Protein AF-A0A832SMN8-F1 (afdb_monomer_lite)

Radius of gyration: 12.93 Å; chains: 1; bounding box: 37×19×35 Å

Foldseek 3Di:
DWQKKWKDQFALPNTDIDGDDPDDDDDDDDPSNCPQSSVQLVCCQVPVDGPDPALLNRGHPPDFKMKMWIWDDDPNDIDIRIDMAGNVSD

Secondary structure (DSSP, 8-state):
-EEEEEEEEETTEEEEEEE--SS-------TTSSHHHHHHHHHHHHHS--SSSSGGGGBPTT-SEEEEEEEEEETTEEEEEEEEEETT--

pLDDT: mean 96.34, std 3.5, range [74.38, 98.75]

Structure (mmCIF, N/CA/C/O backbone):
data_AF-A0A832SMN8-F1
#
_entry.id   AF-A0A832SMN8-F1
#
loop_
_atom_site.group_PDB
_atom_site.id
_atom_site.type_symbol
_atom_site.label_atom_id
_atom_site.label_alt_id
_atom_site.label_comp_id
_atom_site.label_asym_id
_atom_site.label_entity_id
_atom_site.label_seq_id
_atom_site.pdbx_PDB_ins_code
_atom_site.Cartn_x
_atom_site.Cartn_y
_atom_site.Cartn_z
_atom_site.occupancy
_atom_site.B_iso_or_equiv
_atom_site.auth_seq_id
_atom_site.auth_comp_id
_atom_site.auth_asym_id
_atom_site.auth_atom_id
_atom_site.pdbx_PDB_model_num
ATOM 1 N N . MET A 1 1 ? -11.312 -0.880 10.936 1.00 93.75 1 MET A N 1
ATOM 2 C CA . MET A 1 1 ? -11.763 -0.607 9.559 1.00 93.75 1 MET A CA 1
ATOM 3 C C . MET A 1 1 ? -10.713 0.235 8.858 1.00 93.75 1 MET A C 1
ATOM 5 O O . MET A 1 1 ? -10.270 1.196 9.465 1.00 93.75 1 MET A O 1
ATOM 9 N N . ILE A 1 2 ? -10.297 -0.114 7.640 1.00 97.25 2 ILE A N 1
ATOM 10 C CA . ILE A 1 2 ? -9.459 0.775 6.819 1.00 97.25 2 ILE A CA 1
ATOM 11 C C . ILE A 1 2 ? -10.381 1.808 6.167 1.00 97.25 2 ILE A C 1
ATOM 13 O O . ILE A 1 2 ? -11.363 1.415 5.553 1.00 97.25 2 ILE A O 1
ATOM 17 N N . ASN A 1 3 ? -10.075 3.095 6.321 1.00 97.75 3 ASN A N 1
ATOM 18 C CA . ASN A 1 3 ? -10.873 4.201 5.790 1.00 97.75 3 ASN A CA 1
ATOM 19 C C . ASN A 1 3 ? -10.305 4.737 4.476 1.00 97.75 3 ASN A C 1
ATOM 21 O O . ASN A 1 3 ? -11.063 5.092 3.586 1.00 97.75 3 ASN A O 1
ATOM 25 N N . SER A 1 4 ? -8.979 4.833 4.350 1.00 98.50 4 SER A N 1
ATOM 26 C CA . SER A 1 4 ? -8.366 5.274 3.099 1.00 98.50 4 SER A CA 1
ATOM 27 C C . SER A 1 4 ? -6.931 4.792 2.933 1.00 98.50 4 SER A C 1
ATOM 29 O O . SER A 1 4 ? -6.236 4.482 3.907 1.00 98.50 4 SER A O 1
ATOM 31 N N . ILE A 1 5 ? -6.496 4.737 1.676 1.00 98.62 5 ILE A N 1
ATOM 32 C CA . ILE A 1 5 ? -5.154 4.338 1.255 1.00 98.62 5 ILE A CA 1
ATOM 33 C C . ILE A 1 5 ? -4.637 5.411 0.295 1.00 98.62 5 ILE A C 1
ATOM 35 O O . ILE A 1 5 ? -5.262 5.669 -0.732 1.00 98.62 5 ILE A O 1
ATOM 39 N N . GLU A 1 6 ? -3.500 6.026 0.612 1.00 98.75 6 GLU A N 1
ATOM 40 C CA . GLU A 1 6 ? -2.798 6.959 -0.279 1.00 98.75 6 GLU A CA 1
ATOM 41 C C . GLU A 1 6 ? -1.449 6.356 -0.678 1.00 98.75 6 GLU A C 1
ATOM 43 O O . GLU A 1 6 ? -0.669 5.930 0.174 1.00 98.75 6 GLU A O 1
ATOM 48 N N . LEU A 1 7 ? -1.175 6.325 -1.980 1.00 98.69 7 LEU A N 1
ATOM 49 C CA . LEU A 1 7 ? 0.036 5.787 -2.588 1.00 98.69 7 LEU A CA 1
ATOM 50 C C . LEU A 1 7 ? 0.705 6.872 -3.418 1.00 98.69 7 LEU A C 1
ATOM 52 O O . LEU A 1 7 ? 0.057 7.501 -4.253 1.00 98.69 7 LEU A O 1
ATOM 56 N N . SER A 1 8 ? 2.016 7.023 -3.259 1.00 98.56 8 SER A N 1
ATOM 57 C CA . SER A 1 8 ? 2.839 7.825 -4.160 1.00 98.56 8 SER A CA 1
ATOM 58 C C . SER A 1 8 ? 4.024 7.003 -4.634 1.00 98.56 8 SER A C 1
ATOM 60 O O . SER A 1 8 ? 4.767 6.439 -3.828 1.00 98.56 8 SER A O 1
ATOM 62 N N . ASN A 1 9 ? 4.188 6.935 -5.955 1.00 98.38 9 ASN A N 1
ATOM 63 C CA . ASN A 1 9 ? 5.263 6.225 -6.639 1.00 98.38 9 ASN A CA 1
ATOM 64 C C . ASN A 1 9 ? 5.450 4.777 -6.154 1.00 98.38 9 ASN A C 1
ATOM 66 O O . ASN A 1 9 ? 6.574 4.294 -6.046 1.00 98.38 9 ASN A O 1
ATOM 70 N N . PHE A 1 10 ? 4.350 4.078 -5.882 1.00 98.25 10 PHE A N 1
ATOM 71 C CA . PHE A 1 10 ? 4.326 2.724 -5.342 1.00 98.25 10 PHE A CA 1
ATOM 72 C C . PHE A 1 10 ? 3.944 1.710 -6.430 1.00 98.25 10 PHE A C 1
ATOM 74 O O . PHE A 1 10 ? 2.787 1.621 -6.845 1.00 98.25 10 PHE A O 1
ATOM 81 N N . ILE A 1 11 ? 4.913 0.927 -6.910 1.00 96.81 11 ILE A N 1
ATOM 82 C CA . ILE A 1 11 ? 4.740 -0.079 -7.974 1.00 96.81 11 ILE A CA 1
ATOM 83 C C . ILE A 1 11 ? 4.015 0.517 -9.208 1.00 96.81 11 ILE A C 1
ATOM 85 O O . ILE A 1 11 ? 4.581 1.336 -9.937 1.00 96.81 11 ILE A O 1
ATOM 89 N N . ALA A 1 12 ? 2.762 0.125 -9.465 1.00 97.12 12 ALA A N 1
ATOM 90 C CA . ALA A 1 12 ? 1.969 0.570 -10.609 1.00 97.12 12 ALA A CA 1
ATOM 91 C C . ALA A 1 12 ? 1.304 1.945 -10.391 1.00 97.12 12 ALA A C 1
ATOM 93 O O . ALA A 1 12 ? 0.844 2.546 -11.360 1.00 97.12 12 ALA A O 1
ATOM 94 N N . HIS A 1 13 ? 1.335 2.480 -9.170 1.00 98.00 13 HIS A N 1
ATOM 95 C CA . HIS A 1 13 ? 0.670 3.719 -8.772 1.00 98.00 13 HIS A CA 1
ATOM 96 C C . HIS A 1 13 ? 1.669 4.883 -8.729 1.00 98.00 13 HIS A C 1
ATOM 98 O O . HIS A 1 13 ? 2.577 4.891 -7.902 1.00 98.00 13 HIS A O 1
ATOM 104 N N . SER A 1 14 ? 1.536 5.872 -9.619 1.00 97.94 14 SER A N 1
ATOM 105 C CA . SER A 1 14 ? 2.284 7.139 -9.508 1.00 97.94 14 SER A CA 1
ATOM 106 C C . SER A 1 14 ? 1.713 8.012 -8.394 1.00 97.94 14 SER A C 1
ATOM 108 O O . SER A 1 14 ? 2.450 8.492 -7.541 1.00 97.94 14 SER A O 1
ATOM 110 N N . GLU A 1 15 ? 0.393 8.142 -8.374 1.00 98.25 15 GLU A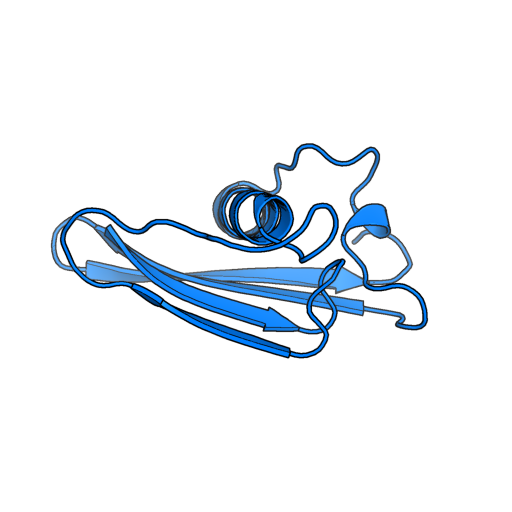 N 1
ATOM 111 C CA . GLU A 1 15 ? -0.380 8.783 -7.322 1.00 98.25 15 GLU A CA 1
ATOM 112 C C . GLU A 1 15 ? -1.755 8.118 -7.304 1.00 98.25 15 GLU A C 1
ATOM 114 O O . GLU A 1 15 ? -2.383 7.929 -8.347 1.00 98.25 15 GLU A O 1
ATOM 119 N N . THR A 1 16 ? -2.194 7.642 -6.148 1.00 98.38 16 THR A N 1
ATOM 120 C CA . THR A 1 16 ? -3.492 6.978 -6.014 1.00 98.38 16 THR A CA 1
ATOM 121 C C . THR A 1 16 ? -4.024 7.215 -4.617 1.00 98.38 16 THR A C 1
ATOM 123 O O . THR A 1 16 ? -3.325 6.954 -3.642 1.00 98.38 16 THR A O 1
ATOM 126 N N . LYS A 1 17 ? -5.270 7.672 -4.525 1.00 98.31 17 LYS A N 1
ATOM 127 C CA . LYS A 1 17 ? -6.025 7.745 -3.279 1.00 98.31 17 LYS A CA 1
ATOM 128 C C . LYS A 1 17 ? -7.290 6.912 -3.432 1.00 98.31 17 LYS A C 1
ATOM 130 O O . LYS A 1 17 ? -7.993 7.044 -4.429 1.00 98.31 17 LYS A O 1
ATOM 135 N N . ILE A 1 18 ? -7.539 6.046 -2.461 1.00 98.00 18 ILE A N 1
ATOM 136 C CA . ILE A 1 18 ? -8.714 5.181 -2.405 1.00 98.00 18 ILE A CA 1
ATOM 137 C C . ILE A 1 18 ? -9.371 5.431 -1.061 1.00 98.00 18 ILE A C 1
ATOM 139 O O . ILE A 1 18 ? -8.752 5.178 -0.028 1.00 98.00 18 ILE A O 1
ATOM 143 N N . ASP A 1 19 ? -10.604 5.914 -1.084 1.00 97.81 19 ASP A N 1
ATOM 144 C CA . ASP A 1 19 ? -11.457 5.981 0.094 1.00 97.81 19 ASP A CA 1
ATOM 145 C C . ASP A 1 19 ? -12.297 4.694 0.143 1.00 97.81 19 ASP A C 1
ATOM 147 O O . ASP A 1 19 ? -12.794 4.224 -0.883 1.00 97.81 19 ASP A O 1
ATOM 151 N N . LEU A 1 20 ? -12.359 4.070 1.317 1.00 96.38 20 LEU A N 1
ATOM 152 C CA . LEU A 1 20 ? -13.051 2.809 1.559 1.00 96.38 20 LEU A CA 1
ATOM 153 C C . LEU A 1 20 ? -14.241 3.042 2.481 1.00 96.38 20 LEU A C 1
ATOM 155 O O . LEU A 1 20 ? -14.134 3.706 3.514 1.00 96.38 20 LEU A O 1
ATOM 159 N N . GLU A 1 21 ? -15.355 2.432 2.107 1.00 92.69 21 GLU A N 1
ATOM 160 C CA . GLU A 1 21 ? -16.603 2.459 2.855 1.00 92.69 21 GLU A CA 1
ATOM 161 C C . GLU A 1 21 ? -16.860 1.106 3.523 1.00 92.69 21 GLU A C 1
ATOM 163 O O . GLU A 1 21 ? -16.160 0.115 3.283 1.00 92.69 21 GLU A O 1
ATOM 168 N N . ASP A 1 22 ? -17.861 1.071 4.399 1.00 91.88 22 ASP A N 1
ATOM 169 C CA . ASP A 1 22 ? -18.288 -0.166 5.035 1.00 91.88 22 ASP A CA 1
ATOM 170 C C . ASP A 1 22 ? -18.849 -1.146 3.998 1.00 91.88 22 ASP A C 1
ATOM 172 O O . ASP A 1 22 ? -19.560 -0.774 3.065 1.00 91.88 22 ASP A O 1
ATOM 176 N N . GLY A 1 23 ? -18.547 -2.431 4.188 1.00 93.88 23 GLY A N 1
ATOM 177 C CA . GLY A 1 23 ? -19.012 -3.509 3.320 1.00 93.88 23 GLY A CA 1
ATOM 178 C C . GLY A 1 23 ? -17.902 -4.139 2.481 1.00 93.88 23 GLY A C 1
ATOM 179 O O . GLY A 1 23 ? -16.749 -4.243 2.901 1.00 93.88 23 GLY A O 1
ATOM 180 N N . VAL A 1 24 ? -18.279 -4.647 1.306 1.00 95.06 24 VAL A N 1
ATOM 181 C CA . VAL A 1 24 ? -17.388 -5.418 0.430 1.00 95.06 24 VAL A CA 1
ATOM 182 C C . VAL A 1 24 ? -16.811 -4.511 -0.650 1.00 95.06 24 VAL A C 1
ATOM 184 O O . VAL A 1 24 ? -17.539 -3.991 -1.488 1.00 95.06 24 VAL A O 1
ATOM 187 N N . THR A 1 25 ? -15.485 -4.378 -0.671 1.00 94.50 25 THR A N 1
ATOM 188 C CA . THR A 1 25 ? -14.755 -3.700 -1.750 1.00 94.50 25 THR A CA 1
ATOM 189 C C . THR A 1 25 ? -14.153 -4.724 -2.707 1.00 94.50 25 THR A C 1
ATOM 191 O O . THR A 1 25 ? -13.491 -5.669 -2.274 1.00 94.50 25 THR A O 1
ATOM 194 N N . VAL A 1 26 ? -14.327 -4.516 -4.015 1.00 96.00 26 VAL A N 1
ATOM 195 C CA . VAL A 1 26 ? -13.737 -5.359 -5.065 1.00 96.00 26 VAL A CA 1
ATOM 196 C C . VAL A 1 26 ? -12.836 -4.513 -5.963 1.00 96.00 26 VAL A C 1
ATOM 198 O O . VAL A 1 26 ? -13.294 -3.579 -6.614 1.00 96.00 26 VAL A O 1
ATOM 201 N N . PHE A 1 27 ? -11.552 -4.868 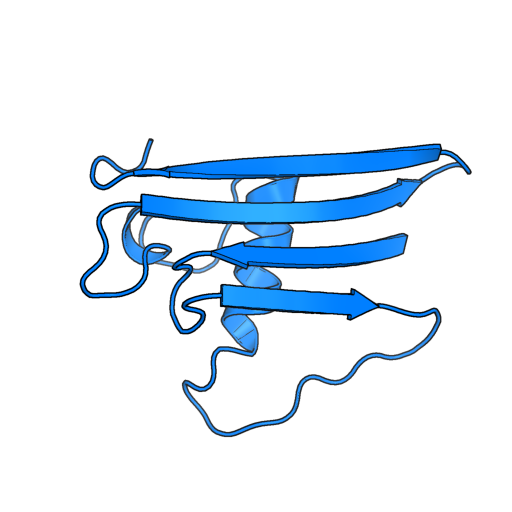-6.049 1.00 95.62 27 PHE A N 1
ATOM 202 C CA . PHE A 1 27 ? -10.620 -4.253 -6.998 1.00 95.62 27 PHE A CA 1
ATOM 203 C C . PHE A 1 27 ? -10.660 -4.997 -8.339 1.00 95.62 27 PHE A C 1
ATOM 205 O O . PHE A 1 27 ? -10.241 -6.153 -8.422 1.00 95.62 27 PHE A O 1
ATOM 212 N N . VAL A 1 28 ? -11.121 -4.331 -9.401 1.00 96.62 28 VAL A N 1
ATOM 213 C CA . VAL A 1 28 ? -11.254 -4.902 -10.754 1.00 96.62 28 VAL A CA 1
ATOM 214 C C . VAL A 1 28 ? -10.309 -4.201 -11.729 1.00 96.62 28 VAL A C 1
ATOM 216 O O . VAL A 1 28 ? -10.052 -3.007 -11.624 1.00 96.62 28 VAL A O 1
ATOM 219 N N . GLY A 1 29 ? -9.759 -4.953 -12.682 1.00 96.19 29 GLY A N 1
ATOM 220 C CA . GLY A 1 29 ? -8.850 -4.430 -13.702 1.00 96.19 29 GLY A CA 1
ATOM 221 C C . GLY A 1 29 ? -7.960 -5.514 -14.299 1.00 96.19 29 GLY A C 1
ATOM 222 O O . GLY A 1 29 ? -7.936 -6.650 -13.820 1.00 96.19 29 GLY A O 1
ATOM 223 N N . GLN A 1 30 ? -7.182 -5.166 -15.322 1.00 97.50 30 GLN A N 1
ATOM 224 C CA . GLN A 1 30 ? -6.286 -6.102 -16.011 1.00 97.50 30 GLN A CA 1
ATOM 225 C C . GLN A 1 30 ? -5.121 -6.576 -15.122 1.00 97.50 30 GLN A C 1
ATOM 227 O O . GLN A 1 30 ? -4.807 -5.984 -14.079 1.00 97.50 30 GLN A O 1
ATOM 232 N N . ASN A 1 31 ? -4.469 -7.674 -15.507 1.00 95.75 31 ASN A N 1
ATOM 233 C CA . ASN A 1 31 ? -3.238 -8.118 -14.850 1.00 95.75 31 ASN A CA 1
ATOM 234 C C . ASN A 1 31 ? -2.148 -7.047 -14.989 1.00 95.75 31 ASN A C 1
ATOM 236 O O . ASN A 1 31 ? -1.998 -6.439 -16.041 1.00 95.75 31 ASN A O 1
ATOM 240 N N . GLY A 1 32 ? -1.424 -6.782 -13.900 1.00 93.50 32 GLY A N 1
ATOM 241 C CA . GLY A 1 32 ? -0.432 -5.701 -13.847 1.00 93.50 32 GLY A CA 1
ATOM 242 C C . GLY A 1 32 ? -0.990 -4.307 -13.529 1.00 93.50 32 GLY A C 1
ATOM 243 O O . GLY A 1 32 ? -0.200 -3.413 -13.254 1.00 93.50 32 GLY A O 1
ATOM 244 N N . ALA A 1 33 ? -2.315 -4.117 -13.449 1.00 95.62 33 ALA A N 1
ATOM 245 C CA . ALA A 1 33 ? -2.928 -2.806 -13.178 1.00 95.62 33 ALA A CA 1
ATOM 246 C C . ALA A 1 33 ? -2.710 -2.249 -11.750 1.00 95.62 33 ALA A C 1
ATOM 248 O O . ALA A 1 33 ? -3.172 -1.157 -11.451 1.00 95.62 33 ALA A O 1
ATOM 249 N N . GLY A 1 34 ? -2.045 -2.990 -10.853 1.00 96.38 34 GLY A N 1
ATOM 250 C CA . GLY A 1 34 ? -1.761 -2.539 -9.479 1.00 96.38 34 GLY A CA 1
ATOM 251 C C . GLY A 1 34 ? -2.693 -3.075 -8.388 1.00 96.38 34 GLY A C 1
ATOM 252 O O . GLY A 1 34 ? -2.474 -2.808 -7.216 1.00 96.38 34 GLY A O 1
ATOM 253 N N . LYS A 1 35 ? -3.678 -3.919 -8.721 1.00 97.62 35 LYS A N 1
ATOM 254 C CA . LYS A 1 35 ? -4.646 -4.465 -7.744 1.00 97.62 35 LYS A CA 1
ATOM 255 C C . LYS A 1 35 ? -3.985 -5.103 -6.509 1.00 97.62 35 LYS A C 1
ATOM 257 O O . LYS A 1 35 ? -4.259 -4.707 -5.385 1.00 97.62 35 LYS A O 1
ATOM 262 N N . SER A 1 36 ? -3.059 -6.047 -6.705 1.00 97.44 36 SER A N 1
ATOM 263 C CA . SER A 1 36 ? -2.323 -6.677 -5.593 1.00 97.44 36 SER A CA 1
ATOM 264 C C . SER A 1 36 ? -1.354 -5.713 -4.899 1.00 97.44 36 SER A C 1
ATOM 266 O O . SER A 1 36 ? -1.019 -5.920 -3.740 1.00 97.44 36 SER A O 1
ATOM 268 N N . SER A 1 37 ? -0.917 -4.652 -5.586 1.00 97.50 37 SER A N 1
ATOM 269 C CA . SER A 1 37 ? -0.051 -3.621 -5.006 1.00 97.50 37 SER A CA 1
ATOM 270 C C . SER A 1 37 ? -0.771 -2.794 -3.943 1.00 97.50 37 SER A C 1
ATOM 272 O O . SER A 1 37 ? -0.120 -2.346 -3.010 1.00 97.50 37 SER A O 1
ATOM 274 N N . ILE A 1 38 ? -2.096 -2.642 -4.031 1.00 98.06 38 ILE A N 1
ATOM 275 C CA . ILE A 1 38 ? -2.899 -2.004 -2.975 1.00 98.06 38 ILE A CA 1
ATOM 276 C C . ILE A 1 38 ? -2.825 -2.829 -1.682 1.00 98.06 38 ILE A C 1
ATOM 278 O O . ILE A 1 38 ? -2.651 -2.273 -0.601 1.00 98.06 38 ILE A O 1
ATOM 282 N N . ILE A 1 39 ? -2.886 -4.160 -1.794 1.00 97.38 39 ILE A N 1
ATOM 283 C CA . ILE A 1 39 ? -2.763 -5.063 -0.641 1.00 97.38 39 ILE A CA 1
ATOM 284 C C . ILE A 1 39 ? -1.350 -5.006 -0.052 1.00 97.38 39 ILE A C 1
ATOM 286 O O . ILE A 1 39 ? -1.218 -4.826 1.156 1.00 97.38 39 ILE A O 1
ATOM 290 N N . ASP A 1 40 ? -0.310 -5.068 -0.895 1.00 98.06 40 ASP A N 1
ATOM 291 C CA . ASP A 1 40 ? 1.081 -4.893 -0.445 1.00 98.06 40 ASP A CA 1
ATOM 292 C C . ASP A 1 40 ? 1.280 -3.548 0.268 1.00 98.06 40 ASP A C 1
ATOM 294 O O . ASP A 1 40 ? 2.019 -3.466 1.242 1.00 98.06 40 ASP A O 1
ATOM 298 N N . ALA A 1 41 ? 0.632 -2.483 -0.206 1.00 98.25 41 ALA A N 1
ATOM 299 C CA . ALA A 1 41 ? 0.732 -1.172 0.412 1.00 98.25 41 ALA A CA 1
ATOM 300 C C . ALA A 1 41 ? 0.105 -1.151 1.812 1.00 98.25 41 ALA A C 1
ATOM 302 O O . ALA A 1 41 ? 0.713 -0.626 2.745 1.00 98.25 41 ALA A O 1
ATOM 303 N N . ILE A 1 42 ? -1.071 -1.766 1.981 1.00 98.19 42 ILE A N 1
ATOM 304 C CA . ILE A 1 42 ? -1.727 -1.876 3.287 1.00 98.19 42 ILE A CA 1
ATOM 305 C C . ILE A 1 42 ? -0.828 -2.611 4.286 1.00 98.19 42 ILE A C 1
ATOM 307 O O . ILE A 1 42 ? -0.567 -2.095 5.376 1.00 98.19 42 ILE A O 1
ATOM 311 N N . THR A 1 43 ? -0.336 -3.799 3.923 1.00 98.12 43 THR A N 1
ATOM 312 C CA . THR A 1 43 ? 0.510 -4.602 4.818 1.00 98.12 43 THR A CA 1
ATOM 313 C C . THR A 1 43 ? 1.840 -3.912 5.090 1.00 98.12 43 THR A C 1
ATOM 315 O O . THR A 1 43 ? 2.322 -3.927 6.224 1.00 98.12 43 THR A O 1
ATOM 318 N N . PHE A 1 44 ? 2.396 -3.227 4.089 1.00 97.88 44 PHE A N 1
ATOM 319 C CA . PHE A 1 44 ? 3.638 -2.491 4.250 1.00 97.88 44 PHE A CA 1
ATOM 320 C C . PHE A 1 44 ? 3.456 -1.325 5.215 1.00 97.88 44 PHE A C 1
ATOM 322 O O . PHE A 1 44 ? 4.219 -1.215 6.166 1.00 97.88 44 PHE A O 1
ATOM 329 N N . ALA A 1 45 ? 2.431 -0.488 5.052 1.00 98.25 45 ALA A N 1
ATOM 330 C CA . ALA A 1 45 ? 2.205 0.642 5.950 1.00 98.25 45 ALA A CA 1
ATOM 331 C C . ALA A 1 45 ? 2.014 0.191 7.406 1.00 98.25 45 ALA A C 1
ATOM 333 O O . ALA A 1 45 ? 2.657 0.734 8.307 1.00 98.25 45 ALA A O 1
ATOM 334 N N . LEU A 1 46 ? 1.180 -0.829 7.626 1.00 97.94 46 LEU A N 1
ATOM 335 C CA . LEU A 1 46 ? 0.830 -1.304 8.965 1.00 97.94 46 LEU A CA 1
ATOM 336 C C . LEU A 1 46 ? 1.966 -2.088 9.637 1.00 97.94 46 LEU A C 1
ATOM 338 O O . LEU A 1 46 ? 2.245 -1.867 10.813 1.00 97.94 46 LEU A O 1
ATOM 342 N N . PHE A 1 47 ? 2.652 -2.964 8.900 1.00 96.94 47 PHE A N 1
ATOM 343 C CA . PHE A 1 47 ? 3.555 -3.967 9.483 1.00 96.94 47 PHE A CA 1
ATOM 344 C C . PHE A 1 47 ? 4.976 -3.927 8.913 1.00 96.94 47 PHE A C 1
ATOM 346 O O . PHE A 1 47 ? 5.900 -4.452 9.522 1.00 96.94 47 PHE A O 1
ATOM 353 N N . GLY A 1 48 ? 5.190 -3.245 7.789 1.00 96.25 48 GLY A N 1
ATOM 354 C CA . GLY A 1 48 ? 6.458 -3.280 7.056 1.00 96.25 48 GLY A CA 1
ATOM 355 C C . GLY A 1 48 ? 6.627 -4.542 6.210 1.00 96.25 48 GLY A C 1
ATOM 356 O O . GLY A 1 48 ? 7.720 -4.790 5.716 1.00 96.25 48 GLY A O 1
ATOM 357 N N . GLU A 1 49 ? 5.560 -5.322 6.028 1.00 97.06 49 GLU A N 1
ATOM 358 C CA . GLU A 1 49 ? 5.570 -6.600 5.314 1.00 97.06 49 GLU A CA 1
ATOM 359 C C . GLU A 1 49 ? 4.934 -6.481 3.926 1.00 97.06 49 GLU A C 1
ATOM 361 O O . GLU A 1 49 ? 4.004 -5.702 3.711 1.00 97.06 49 GLU A O 1
ATOM 366 N N . HIS A 1 50 ? 5.412 -7.275 2.970 1.00 96.94 50 HIS A N 1
ATOM 367 C CA . HIS A 1 50 ? 4.895 -7.301 1.603 1.00 96.94 50 HIS A CA 1
ATOM 368 C C . HIS A 1 50 ? 5.277 -8.599 0.885 1.00 96.94 50 HIS A C 1
ATOM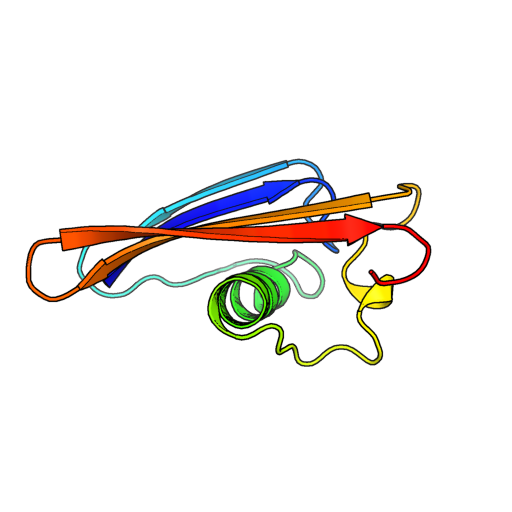 370 O O . HIS A 1 50 ? 6.228 -9.281 1.261 1.00 96.94 50 HIS A O 1
ATOM 376 N N . THR A 1 51 ? 4.622 -8.895 -0.238 1.00 96.38 51 THR A N 1
ATOM 377 C CA . THR A 1 51 ? 4.883 -10.120 -1.022 1.00 96.38 51 THR A CA 1
ATOM 378 C C . THR A 1 51 ? 6.027 -9.989 -2.037 1.00 96.38 51 THR A C 1
ATOM 380 O O . THR A 1 51 ? 6.370 -10.937 -2.745 1.00 96.38 51 THR A O 1
ATOM 383 N N . ARG A 1 52 ? 6.622 -8.795 -2.161 1.00 95.31 52 ARG A N 1
ATOM 384 C CA . ARG A 1 52 ? 7.702 -8.513 -3.121 1.00 95.31 52 ARG A CA 1
ATOM 385 C C . ARG A 1 52 ? 9.064 -9.018 -2.652 1.00 95.31 52 ARG A C 1
ATOM 387 O O . ARG A 1 52 ? 9.303 -9.204 -1.468 1.00 95.31 52 ARG A O 1
ATOM 394 N N . LYS A 1 53 ? 9.987 -9.175 -3.608 1.00 93.94 53 LYS A N 1
ATOM 395 C CA . LYS A 1 53 ? 11.350 -9.685 -3.373 1.00 93.94 53 LYS A CA 1
ATOM 396 C C . LYS A 1 53 ? 12.172 -8.828 -2.406 1.00 93.94 53 LYS A C 1
ATOM 398 O O . LYS A 1 53 ? 13.079 -9.338 -1.763 1.00 93.94 53 LYS A O 1
ATOM 403 N N . SER A 1 54 ? 11.912 -7.525 -2.370 1.00 94.69 54 SER A N 1
ATOM 404 C CA . SER A 1 54 ? 12.615 -6.577 -1.510 1.00 94.69 54 SER A CA 1
ATOM 405 C C . SER A 1 54 ? 11.815 -5.293 -1.357 1.00 94.69 54 SER A C 1
ATOM 407 O O . SER A 1 54 ? 11.045 -4.936 -2.251 1.00 94.69 54 SER A O 1
ATOM 409 N N . ASN A 1 55 ? 12.104 -4.558 -0.289 1.00 94.38 55 ASN A N 1
ATOM 410 C CA . ASN A 1 55 ? 11.647 -3.194 -0.048 1.00 94.38 55 ASN A CA 1
ATOM 411 C C . ASN A 1 55 ? 11.782 -2.311 -1.308 1.00 94.38 55 ASN A C 1
ATOM 413 O O . ASN A 1 55 ? 10.820 -1.700 -1.766 1.00 94.38 55 ASN A O 1
ATOM 417 N N . LYS A 1 56 ? 12.944 -2.321 -1.972 1.00 95.12 56 LYS A N 1
ATOM 418 C CA . LYS A 1 56 ? 13.183 -1.547 -3.207 1.00 95.12 56 LYS A CA 1
ATOM 419 C C . LYS A 1 56 ? 12.209 -1.880 -4.348 1.00 95.12 56 LYS A C 1
ATOM 421 O O . LYS A 1 56 ? 11.941 -1.029 -5.191 1.00 95.12 56 LYS A O 1
ATOM 426 N N . SER A 1 57 ? 11.659 -3.096 -4.375 1.00 95.81 57 SER A N 1
ATOM 427 C CA . SER A 1 57 ? 10.672 -3.523 -5.380 1.00 95.81 57 SER A CA 1
ATOM 428 C C . SER A 1 57 ? 9.306 -2.846 -5.214 1.00 95.81 57 SER A C 1
ATOM 430 O O . SER A 1 57 ? 8.457 -2.978 -6.094 1.00 95.81 57 SER A O 1
ATOM 432 N N . LEU A 1 58 ? 9.082 -2.143 -4.101 1.00 97.50 58 LEU A N 1
ATOM 433 C CA . LEU A 1 58 ? 7.883 -1.342 -3.870 1.00 97.50 58 LEU A CA 1
ATOM 434 C C . LEU A 1 58 ? 7.928 0.008 -4.595 1.00 97.50 58 LEU A C 1
ATOM 436 O O . LEU A 1 58 ? 6.888 0.629 -4.807 1.00 97.50 58 LEU A O 1
ATOM 440 N N . ILE A 1 59 ? 9.113 0.460 -5.008 1.00 97.69 59 ILE A N 1
ATOM 441 C CA . ILE A 1 59 ? 9.288 1.742 -5.688 1.00 97.69 59 ILE A CA 1
ATOM 442 C C . ILE A 1 59 ? 8.892 1.607 -7.156 1.00 97.69 59 ILE A C 1
ATOM 444 O O . ILE A 1 59 ? 9.330 0.696 -7.865 1.00 97.69 59 ILE A O 1
ATOM 448 N N . ARG A 1 60 ? 8.057 2.535 -7.626 1.00 97.44 60 ARG A N 1
ATOM 449 C CA . ARG A 1 60 ? 7.677 2.649 -9.033 1.00 97.44 60 ARG A CA 1
ATOM 450 C C . ARG A 1 60 ? 8.923 2.811 -9.901 1.00 97.44 60 ARG A C 1
ATOM 452 O O . ARG A 1 60 ? 9.824 3.596 -9.620 1.00 97.44 60 ARG A O 1
ATOM 459 N N . ARG A 1 61 ? 8.964 2.088 -11.019 1.00 95.38 61 ARG A N 1
ATOM 460 C CA . ARG A 1 61 ? 10.076 2.190 -11.969 1.00 95.38 61 ARG A CA 1
ATOM 461 C C . ARG A 1 61 ? 10.236 3.635 -12.457 1.00 95.38 61 ARG A C 1
ATOM 463 O O . ARG A 1 61 ? 9.267 4.249 -12.892 1.00 95.38 61 ARG A O 1
ATOM 470 N N . GLY A 1 62 ? 11.471 4.132 -12.433 1.00 96.19 62 GLY A N 1
ATOM 471 C CA . GLY A 1 62 ? 11.806 5.496 -12.855 1.00 96.19 62 GLY A CA 1
ATOM 472 C C . GLY A 1 62 ? 11.748 6.536 -11.735 1.00 96.19 62 GLY A C 1
ATOM 473 O O . GLY A 1 62 ? 12.054 7.695 -11.992 1.00 96.19 62 GLY A O 1
ATOM 474 N N . THR A 1 63 ? 11.407 6.145 -10.504 1.00 97.12 63 THR A N 1
ATOM 475 C CA . THR A 1 63 ? 11.417 7.035 -9.337 1.00 97.12 63 THR A CA 1
ATOM 476 C C . THR A 1 63 ? 12.442 6.572 -8.300 1.00 97.12 63 THR A C 1
ATOM 478 O O . THR A 1 63 ? 12.959 5.455 -8.357 1.00 97.12 63 THR A O 1
ATOM 481 N N . SER A 1 64 ? 12.787 7.459 -7.365 1.00 96.44 64 SER A N 1
ATOM 482 C CA . SER A 1 64 ? 13.805 7.217 -6.331 1.00 96.44 64 SER A CA 1
ATOM 483 C C . SER A 1 64 ? 13.229 6.964 -4.939 1.00 96.44 64 SER A C 1
ATOM 485 O O . SER A 1 64 ? 13.978 6.619 -4.028 1.00 96.44 64 SER A O 1
ATOM 487 N N . GLN A 1 65 ? 11.922 7.152 -4.766 1.00 97.50 65 GLN A N 1
ATOM 488 C CA . GLN A 1 65 ? 11.225 7.017 -3.493 1.00 97.50 65 GLN A CA 1
ATOM 489 C C . GLN A 1 65 ? 9.768 6.618 -3.723 1.00 97.50 65 GLN A C 1
ATOM 491 O O . GLN A 1 65 ? 9.204 6.912 -4.782 1.00 97.50 65 GLN A O 1
ATOM 496 N N . ALA A 1 66 ? 9.171 5.995 -2.713 1.00 98.12 66 ALA A N 1
ATOM 497 C CA . ALA A 1 66 ? 7.748 5.705 -2.640 1.00 98.12 66 ALA A CA 1
ATOM 498 C C . ALA A 1 66 ? 7.211 5.987 -1.235 1.00 98.12 66 ALA A C 1
ATOM 500 O O . ALA A 1 66 ? 7.958 6.051 -0.256 1.00 98.12 66 ALA A O 1
ATOM 501 N N . TYR A 1 67 ? 5.901 6.162 -1.147 1.00 97.50 67 TYR A N 1
ATOM 502 C CA . TYR A 1 67 ? 5.207 6.458 0.094 1.00 97.50 67 TYR A CA 1
ATOM 503 C C . TYR A 1 67 ? 3.849 5.767 0.126 1.00 97.50 67 TYR A C 1
ATOM 505 O O . TYR A 1 67 ? 3.158 5.707 -0.894 1.00 97.50 67 TYR A O 1
ATOM 513 N N . VAL A 1 68 ? 3.471 5.289 1.310 1.00 98.50 68 VAL A N 1
ATOM 514 C CA . VAL A 1 68 ? 2.142 4.753 1.593 1.00 98.50 68 VAL A CA 1
ATOM 515 C C . VAL A 1 68 ? 1.606 5.349 2.887 1.00 98.50 68 VAL A C 1
ATOM 517 O O . VAL A 1 68 ? 2.302 5.368 3.906 1.00 98.50 68 VAL A O 1
ATOM 520 N N . LYS A 1 69 ? 0.337 5.751 2.850 1.00 98.75 69 LYS A N 1
ATOM 521 C CA . LYS A 1 69 ? -0.479 6.100 4.011 1.00 98.75 69 LYS A CA 1
ATOM 522 C C . LYS A 1 69 ? -1.697 5.201 4.074 1.00 98.75 69 LYS A C 1
ATOM 524 O O . LYS A 1 69 ? -2.391 5.036 3.074 1.00 98.75 69 LYS A O 1
ATOM 529 N N . VAL A 1 70 ? -2.002 4.697 5.259 1.00 98.69 70 VAL A N 1
ATOM 530 C CA . VAL A 1 70 ? -3.250 3.993 5.545 1.00 98.69 70 VAL A CA 1
ATOM 531 C C . VAL A 1 70 ? -3.916 4.659 6.735 1.00 98.69 70 VAL A C 1
ATOM 533 O O . VAL A 1 70 ? -3.358 4.675 7.834 1.00 98.69 70 VAL A O 1
ATOM 536 N N . LYS A 1 71 ? -5.123 5.184 6.528 1.00 98.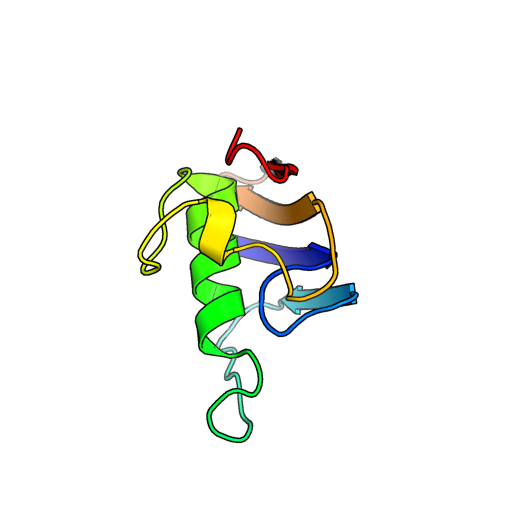69 71 LYS A N 1
ATOM 537 C CA . LYS A 1 71 ? -5.991 5.636 7.617 1.00 98.69 71 LYS A CA 1
ATOM 538 C C . LYS A 1 71 ? -6.924 4.507 8.008 1.00 98.69 71 LYS A C 1
ATOM 540 O O . LYS A 1 71 ? -7.527 3.878 7.139 1.00 98.69 71 LYS A O 1
ATOM 545 N N . PHE A 1 72 ? -7.033 4.236 9.302 1.00 98.25 72 PHE A N 1
ATOM 546 C CA . PHE A 1 72 ? -7.899 3.178 9.810 1.00 98.25 72 PHE A CA 1
ATOM 547 C C . PHE A 1 72 ? -8.480 3.518 11.185 1.00 98.25 72 PHE A C 1
ATOM 549 O O . PHE A 1 72 ? -7.826 4.132 12.027 1.00 98.25 72 PHE A O 1
ATOM 556 N N . THR A 1 73 ? -9.702 3.065 11.442 1.00 97.94 73 THR A N 1
ATOM 557 C CA . THR A 1 73 ? -10.384 3.187 12.731 1.00 97.94 73 THR A CA 1
ATOM 558 C C . THR A 1 73 ? -10.288 1.880 13.517 1.00 97.94 73 THR A C 1
ATOM 560 O O . THR A 1 73 ? -10.573 0.798 12.991 1.00 97.94 73 THR A O 1
ATOM 563 N N . SER A 1 74 ? -9.926 1.968 14.797 1.00 96.56 74 SER A N 1
ATOM 564 C CA . SER A 1 74 ? -9.935 0.861 15.760 1.00 96.56 74 SER A CA 1
ATOM 565 C C . SER A 1 74 ? -10.406 1.364 17.125 1.00 96.56 74 SER A C 1
ATOM 567 O O . SER A 1 74 ? -9.955 2.411 17.582 1.00 96.56 74 SER A O 1
ATOM 569 N N . LYS A 1 75 ? -11.329 0.644 17.779 1.00 95.50 75 LYS A N 1
ATOM 570 C CA . LYS A 1 75 ? -11.910 1.022 19.088 1.00 95.50 75 LYS A CA 1
ATOM 571 C C . LYS A 1 75 ? -12.372 2.497 19.145 1.00 95.50 75 LYS A C 1
ATOM 573 O O . LYS A 1 75 ? -12.032 3.216 20.082 1.00 95.50 75 LYS A O 1
ATOM 578 N N . ASN A 1 76 ? -13.107 2.948 18.121 1.00 94.06 76 ASN A N 1
ATOM 579 C CA . ASN A 1 76 ? -13.603 4.328 17.949 1.00 94.06 76 ASN A CA 1
ATOM 580 C C . ASN A 1 76 ? -12.525 5.425 17.899 1.00 94.06 76 ASN A C 1
ATOM 582 O O . ASN A 1 76 ? -12.825 6.601 18.090 1.00 94.06 76 ASN A O 1
ATOM 586 N N . LYS A 1 77 ? -11.269 5.063 17.626 1.00 98.00 77 LYS A N 1
ATOM 587 C CA . LYS A 1 77 ? -10.179 6.009 17.380 1.00 98.00 77 LYS A CA 1
ATOM 588 C C . LYS A 1 77 ? -9.654 5.835 15.967 1.00 98.00 77 LYS A C 1
ATOM 590 O O . LYS A 1 77 ? -9.505 4.706 15.498 1.00 98.00 77 LYS A O 1
ATOM 595 N N . THR A 1 78 ? -9.368 6.949 15.308 1.00 98.00 78 THR A N 1
ATOM 596 C CA . THR A 1 78 ? -8.770 6.962 13.972 1.00 98.00 78 THR A CA 1
ATOM 597 C C . THR A 1 78 ? -7.264 7.112 14.087 1.00 98.00 78 THR A C 1
ATOM 599 O O . THR A 1 78 ? -6.764 7.953 14.832 1.00 98.00 78 THR A O 1
ATOM 602 N N . TYR A 1 79 ? -6.559 6.276 13.339 1.00 98.44 79 TYR A N 1
ATOM 603 C CA . TYR A 1 79 ? -5.112 6.202 13.280 1.00 98.44 79 TYR A CA 1
ATOM 604 C C . TYR A 1 79 ? -4.646 6.394 11.844 1.00 98.44 79 TYR A C 1
ATOM 606 O O . TYR A 1 79 ? -5.383 6.139 10.888 1.00 98.44 79 TYR A O 1
ATOM 614 N N . GLU A 1 80 ? -3.393 6.803 11.707 1.00 98.44 80 GLU A N 1
ATOM 615 C CA . GLU A 1 80 ? -2.709 6.901 10.429 1.00 98.44 80 GLU A CA 1
ATOM 616 C C . GLU A 1 80 ? -1.379 6.153 10.526 1.00 98.44 80 GLU A C 1
ATOM 618 O O . GLU A 1 80 ? -0.527 6.487 11.349 1.00 98.44 80 GLU A O 1
ATOM 623 N N . ALA A 1 81 ? -1.216 5.125 9.696 1.00 98.44 81 ALA A N 1
ATOM 624 C CA . ALA A 1 81 ? 0.052 4.441 9.505 1.00 98.44 81 ALA A CA 1
ATOM 625 C C . ALA A 1 81 ? 0.700 4.958 8.225 1.00 98.44 81 ALA A C 1
ATOM 627 O O . ALA A 1 81 ? 0.093 4.943 7.154 1.00 98.44 81 ALA A O 1
ATOM 628 N N . THR A 1 82 ? 1.942 5.403 8.347 1.00 98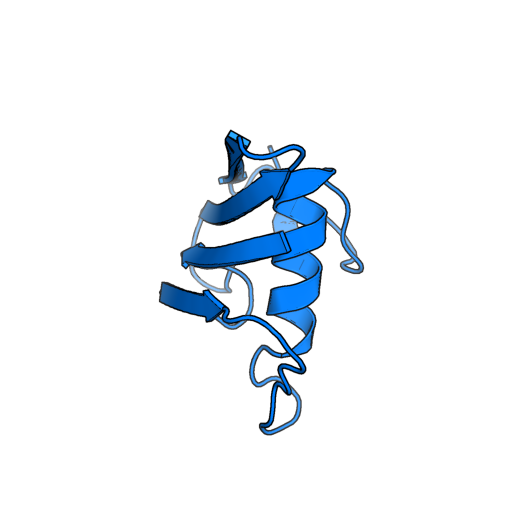.19 82 THR A N 1
ATOM 629 C CA . THR A 1 82 ? 2.702 5.998 7.256 1.00 98.19 82 THR A CA 1
ATOM 630 C C . THR A 1 82 ? 4.044 5.292 7.137 1.00 98.19 82 THR A C 1
ATOM 632 O O . THR A 1 82 ? 4.756 5.152 8.131 1.00 98.19 82 THR A O 1
ATOM 635 N N . ARG A 1 83 ? 4.426 4.915 5.912 1.00 97.75 83 ARG A N 1
ATOM 636 C CA . ARG A 1 83 ? 5.795 4.500 5.597 1.00 97.75 83 ARG A CA 1
ATOM 637 C C . ARG A 1 83 ? 6.289 5.135 4.313 1.00 97.75 83 ARG A C 1
ATOM 639 O O . ARG A 1 83 ? 5.564 5.248 3.326 1.00 97.75 83 ARG A O 1
ATOM 646 N 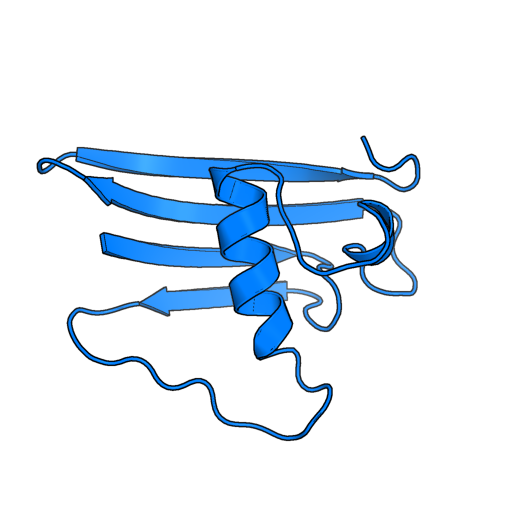N . LYS A 1 84 ? 7.559 5.516 4.342 1.00 97.12 84 LYS A N 1
ATOM 647 C CA . LYS A 1 84 ? 8.312 6.001 3.195 1.00 97.12 84 LYS A CA 1
ATOM 648 C C . LYS A 1 84 ? 9.446 5.026 2.932 1.00 97.12 84 LYS A C 1
ATOM 650 O O . LYS A 1 84 ? 9.930 4.396 3.863 1.00 97.12 84 LYS A O 1
ATOM 655 N N . ILE A 1 85 ? 9.822 4.909 1.670 1.00 96.75 85 ILE A N 1
ATOM 656 C CA . ILE A 1 85 ? 10.961 4.115 1.251 1.00 96.75 85 ILE A CA 1
ATOM 657 C C . ILE A 1 85 ? 11.747 4.854 0.177 1.00 96.75 85 ILE A C 1
ATOM 659 O O . ILE A 1 85 ? 11.155 5.465 -0.718 1.00 96.75 85 ILE A O 1
ATOM 663 N N . ASP A 1 86 ? 13.070 4.799 0.256 1.00 95.44 86 ASP A N 1
ATOM 664 C CA . ASP A 1 86 ? 13.972 5.358 -0.748 1.00 95.44 86 ASP A CA 1
ATOM 665 C C . ASP A 1 86 ? 14.735 4.283 -1.545 1.00 95.44 86 ASP A C 1
ATOM 667 O O . ASP A 1 86 ? 14.591 3.074 -1.350 1.00 95.44 86 ASP A O 1
ATOM 671 N N . SER A 1 87 ? 15.576 4.721 -2.479 1.00 89.69 87 SER A N 1
ATOM 672 C CA . SER A 1 87 ? 16.357 3.850 -3.362 1.00 89.69 87 SER A CA 1
ATOM 673 C C . SER A 1 87 ? 17.337 2.910 -2.643 1.00 89.69 87 SER A C 1
ATOM 675 O O . SER A 1 87 ? 17.802 1.946 -3.271 1.00 89.69 87 SER A O 1
ATOM 677 N N . LYS A 1 88 ? 17.627 3.152 -1.356 1.00 87.31 88 LYS A N 1
ATOM 678 C CA . LYS A 1 88 ? 18.426 2.283 -0.478 1.00 87.31 88 LYS A CA 1
ATOM 679 C C . LYS A 1 88 ? 17.571 1.213 0.212 1.00 87.31 88 LYS A C 1
ATOM 681 O O . LYS A 1 88 ? 18.124 0.261 0.751 1.00 87.31 88 LYS A O 1
ATOM 686 N N . GLY A 1 89 ? 16.244 1.313 0.127 1.00 80.31 89 GLY A N 1
ATOM 687 C CA . GLY A 1 89 ? 15.295 0.375 0.728 1.00 80.31 89 GLY A CA 1
ATOM 688 C C . GLY A 1 89 ? 14.985 0.659 2.199 1.00 80.31 89 GLY A C 1
ATOM 689 O O . GLY A 1 89 ? 14.398 -0.204 2.857 1.00 80.31 89 GLY A O 1
ATOM 690 N N . THR A 1 90 ? 15.399 1.834 2.678 1.00 74.38 90 THR A N 1
ATOM 691 C CA . THR A 1 90 ? 15.178 2.364 4.029 1.00 74.38 90 THR A CA 1
ATOM 692 C C . THR A 1 90 ? 13.977 3.285 4.094 1.00 74.38 90 THR A C 1
ATOM 694 O O . THR A 1 90 ? 13.716 3.976 3.079 1.00 74.38 90 THR A O 1
#

Sequence (90 aa):
MINSIELSNFIAHSETKIDLEDGVTVFVGQNGAGKSSIIDAITFALFGEHTRKSNKSLIRRGTSQAYVKVKFTSKNKTYEATRKIDSKGT